Protein AF-A0A819M3C3-F1 (afdb_monomer)

Solvent-accessible surface area (backbone atoms only — not comparable to full-atom values): 7578 Å² total; per-residue (Å²): 139,58,68,69,57,55,55,62,53,55,76,47,45,42,70,88,73,88,50,85,42,65,74,44,69,70,55,47,49,48,42,66,69,46,49,46,52,48,62,65,51,50,48,53,53,53,50,52,52,52,47,54,51,51,52,53,51,48,56,59,49,47,80,74,40,98,62,74,66,70,65,54,52,54,56,50,50,52,51,50,52,52,47,53,51,50,52,49,53,48,49,56,52,48,54,53,50,51,54,50,51,54,51,51,53,54,52,51,54,52,52,54,50,54,55,52,52,54,54,57,62,68,76,67,80,80,89,84,87,132

Structure (mmCIF, N/CA/C/O backbone):
data_AF-A0A819M3C3-F1
#
_entry.id   AF-A0A819M3C3-F1
#
loop_
_atom_site.group_PDB
_atom_site.id
_atom_site.type_symbol
_atom_site.label_atom_id
_atom_site.label_alt_id
_atom_site.label_comp_id
_atom_site.label_asym_id
_atom_site.label_entity_id
_atom_site.label_seq_id
_atom_site.pdbx_PDB_ins_code
_atom_site.Cartn_x
_atom_site.Cartn_y
_atom_site.Cartn_z
_atom_site.occupancy
_atom_site.B_iso_or_equiv
_atom_site.auth_seq_id
_atom_site.auth_comp_id
_atom_site.auth_asym_id
_atom_site.auth_atom_id
_atom_site.pdbx_PDB_model_num
ATOM 1 N N . MET A 1 1 ? -9.652 -10.374 -1.043 1.00 51.12 1 MET A N 1
ATOM 2 C CA . MET A 1 1 ? -8.576 -10.106 -2.025 1.00 51.12 1 MET A CA 1
ATOM 3 C C . MET A 1 1 ? -7.565 -11.250 -1.948 1.00 51.12 1 MET A C 1
ATOM 5 O O . MET A 1 1 ? -6.458 -11.072 -1.479 1.00 51.12 1 MET A O 1
ATOM 9 N N . SER A 1 2 ? -8.004 -12.502 -2.028 1.00 58.38 2 SER A N 1
ATOM 10 C CA . SER A 1 2 ? -8.351 -13.308 -3.213 1.00 58.38 2 SER A CA 1
ATOM 11 C C . SER A 1 2 ? -7.134 -13.759 -4.021 1.00 58.38 2 SER A C 1
ATOM 13 O O . 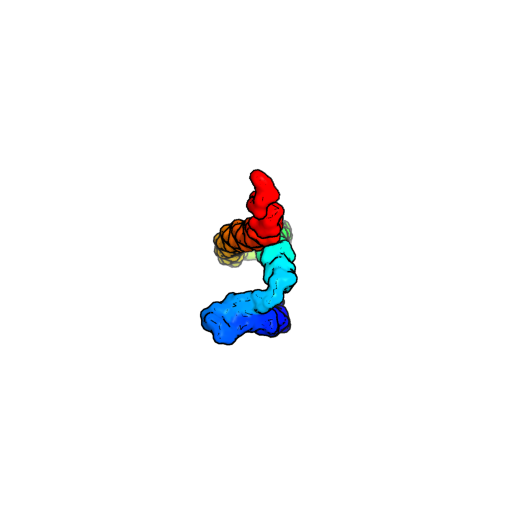SER A 1 2 ? -6.581 -13.005 -4.814 1.00 58.38 2 SER A O 1
ATOM 15 N N . ILE A 1 3 ? -6.815 -15.044 -3.841 1.00 69.69 3 ILE A N 1
ATOM 16 C CA . ILE A 1 3 ? -5.796 -15.867 -4.518 1.00 69.69 3 ILE A CA 1
ATOM 17 C C . ILE A 1 3 ? -5.861 -15.723 -6.049 1.00 69.69 3 ILE A C 1
ATOM 19 O O . ILE A 1 3 ? -4.842 -15.750 -6.726 1.00 69.69 3 ILE A O 1
ATOM 23 N N . ILE A 1 4 ? -7.056 -15.468 -6.584 1.00 74.06 4 ILE A N 1
ATOM 24 C CA . ILE A 1 4 ? -7.309 -15.228 -8.010 1.00 74.06 4 ILE A CA 1
ATOM 25 C C . ILE A 1 4 ? -6.478 -14.051 -8.544 1.00 74.06 4 ILE A C 1
ATOM 27 O O . ILE A 1 4 ? -5.942 -14.123 -9.645 1.00 74.06 4 ILE A O 1
ATOM 31 N N . HIS A 1 5 ? -6.316 -12.984 -7.754 1.00 67.94 5 HIS A N 1
ATOM 32 C CA . HIS A 1 5 ? -5.471 -11.857 -8.144 1.00 67.94 5 HIS A CA 1
ATOM 33 C C . HIS A 1 5 ? -3.992 -12.253 -8.155 1.00 67.94 5 HIS A C 1
ATOM 35 O O . HIS A 1 5 ? -3.283 -11.919 -9.096 1.00 67.94 5 HIS A O 1
ATOM 41 N N . ALA A 1 6 ? -3.542 -13.032 -7.168 1.00 69.69 6 ALA A N 1
ATOM 42 C CA . ALA A 1 6 ? -2.160 -13.502 -7.106 1.00 69.69 6 ALA A CA 1
ATOM 43 C C . ALA A 1 6 ? -1.795 -14.395 -8.305 1.00 69.69 6 ALA A C 1
ATOM 45 O O . ALA A 1 6 ? -0.729 -14.221 -8.889 1.00 69.69 6 ALA A O 1
ATOM 46 N N . ILE A 1 7 ? -2.702 -15.287 -8.720 1.00 76.50 7 ILE A N 1
ATOM 47 C CA . ILE A 1 7 ? -2.514 -16.150 -9.897 1.00 76.50 7 ILE A CA 1
ATOM 48 C C . ILE A 1 7 ? -2.403 -15.309 -11.171 1.00 76.50 7 ILE A C 1
ATOM 50 O O . ILE A 1 7 ? -1.481 -15.508 -11.958 1.00 76.50 7 ILE A O 1
ATOM 54 N N . PHE A 1 8 ? -3.303 -14.338 -11.354 1.00 75.38 8 PHE A N 1
ATOM 55 C CA . PHE A 1 8 ? -3.291 -13.471 -12.533 1.00 75.38 8 PHE A CA 1
ATOM 56 C C . PHE A 1 8 ? -1.999 -12.653 -12.622 1.00 75.38 8 PHE A C 1
ATOM 58 O O . PHE A 1 8 ? -1.412 -12.544 -13.691 1.00 75.38 8 PHE A O 1
ATOM 65 N N . PHE A 1 9 ? -1.517 -12.133 -11.489 1.00 71.06 9 PHE A N 1
ATOM 66 C CA . PHE A 1 9 ? -0.236 -11.434 -11.421 1.00 71.06 9 PHE A CA 1
ATOM 67 C C . PHE A 1 9 ? 0.941 -12.358 -11.738 1.00 71.06 9 PHE A C 1
ATOM 69 O O . PHE A 1 9 ? 1.824 -11.960 -12.491 1.00 71.06 9 PHE A O 1
ATOM 76 N N . SER A 1 10 ? 0.930 -13.594 -11.232 1.00 71.75 10 SER A N 1
ATOM 77 C CA . SER A 1 10 ? 2.016 -14.563 -11.420 1.00 71.75 10 SER A CA 1
ATOM 78 C C . SER A 1 10 ? 2.274 -14.939 -12.883 1.00 71.75 10 SER A C 1
ATOM 80 O O . SER A 1 10 ? 3.396 -15.304 -13.209 1.00 71.75 10 SER A O 1
ATOM 82 N N . ILE A 1 11 ? 1.276 -14.830 -13.766 1.00 75.88 11 ILE A N 1
ATOM 83 C CA . ILE A 1 11 ? 1.428 -15.091 -15.210 1.00 75.88 11 ILE A CA 1
ATOM 84 C C . ILE A 1 11 ? 2.303 -14.020 -15.891 1.00 75.88 11 ILE A C 1
ATOM 86 O O . ILE A 1 11 ? 2.941 -14.288 -16.905 1.00 75.88 11 ILE A O 1
ATOM 90 N N . TYR A 1 12 ? 2.358 -12.807 -15.330 1.00 69.31 12 TYR A N 1
ATOM 91 C CA . TYR A 1 12 ? 3.093 -11.665 -15.886 1.00 69.31 12 TYR A CA 1
ATOM 92 C C . TYR A 1 12 ? 4.461 -11.422 -15.230 1.00 69.31 12 TYR A C 1
ATOM 94 O O . TYR A 1 12 ? 5.080 -10.387 -15.499 1.00 69.31 12 TYR A O 1
ATOM 102 N N . TYR A 1 13 ? 4.936 -12.341 -14.387 1.00 69.56 13 TYR A N 1
ATOM 103 C CA . TYR A 1 13 ? 6.279 -12.314 -13.804 1.00 69.56 13 TYR A CA 1
ATOM 104 C C . TYR A 1 13 ? 7.139 -13.410 -14.436 1.00 69.56 13 TYR A C 1
ATOM 106 O O . TYR A 1 13 ? 6.764 -14.580 -14.404 1.00 69.56 13 TYR A O 1
ATOM 114 N N . ASP A 1 14 ? 8.294 -13.042 -14.995 1.00 64.88 14 ASP A N 1
ATOM 115 C CA . ASP A 1 14 ? 9.271 -14.030 -15.461 1.00 64.88 14 ASP A CA 1
ATOM 116 C C . ASP A 1 14 ? 10.213 -14.408 -14.312 1.00 64.88 14 ASP A C 1
ATOM 118 O O . ASP A 1 14 ? 10.739 -13.550 -13.601 1.00 64.88 14 ASP A O 1
ATOM 122 N N . THR A 1 15 ? 10.404 -15.711 -14.120 1.00 63.75 15 THR A N 1
ATOM 123 C CA . THR A 1 15 ? 11.305 -16.300 -13.117 1.00 63.75 15 THR A CA 1
ATOM 124 C C . THR A 1 15 ? 12.598 -16.836 -13.733 1.00 63.75 15 THR A C 1
ATOM 126 O O . THR A 1 15 ? 13.487 -17.255 -12.994 1.00 63.75 15 THR A O 1
ATOM 129 N N . ARG A 1 16 ? 12.757 -16.805 -15.068 1.00 62.34 16 ARG A N 1
ATOM 130 C CA . ARG A 1 16 ? 13.917 -17.403 -15.758 1.00 62.34 16 ARG A CA 1
ATOM 131 C C . ARG A 1 16 ? 15.264 -16.757 -15.449 1.00 62.34 16 ARG A C 1
ATOM 133 O O . ARG A 1 16 ? 16.280 -17.422 -15.612 1.00 62.34 16 ARG A O 1
ATOM 140 N N . SER A 1 17 ? 15.306 -15.491 -15.042 1.00 57.88 17 SER A N 1
ATOM 1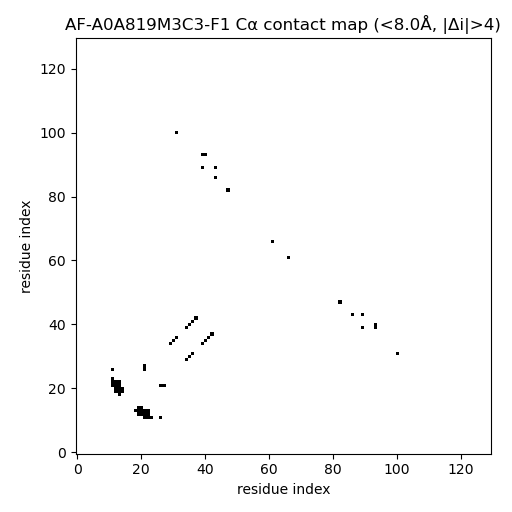41 C CA . SER A 1 17 ? 16.558 -14.722 -14.954 1.00 57.88 17 SER A CA 1
ATOM 142 C C . SER A 1 17 ? 17.104 -14.536 -13.533 1.00 57.88 17 SER A C 1
ATOM 144 O O . SER A 1 17 ? 17.953 -13.674 -13.330 1.00 57.88 17 SER A O 1
ATOM 146 N N . ASN A 1 18 ? 16.632 -15.298 -12.533 1.00 59.22 18 ASN A N 1
ATOM 147 C CA . ASN A 1 18 ? 16.898 -15.062 -11.096 1.00 59.22 18 ASN A CA 1
ATOM 148 C C . ASN A 1 18 ? 16.483 -13.663 -10.588 1.00 59.22 18 ASN A C 1
ATOM 150 O O . ASN A 1 18 ? 16.658 -13.351 -9.411 1.00 59.22 18 ASN A O 1
ATOM 154 N N . VAL A 1 19 ? 15.892 -12.829 -11.447 1.00 60.34 19 VAL A N 1
ATOM 155 C CA . VAL A 1 19 ? 15.358 -11.513 -11.117 1.00 60.34 19 VAL A CA 1
ATOM 156 C C . VAL A 1 19 ? 13.890 -11.517 -11.513 1.00 60.34 19 VAL A C 1
ATOM 158 O O . VAL A 1 19 ? 13.551 -11.680 -12.681 1.00 60.34 19 VAL A O 1
ATOM 161 N N . CYS A 1 20 ? 13.007 -11.352 -10.530 1.00 63.75 20 CYS A N 1
ATOM 162 C CA . CYS A 1 20 ? 11.569 -11.315 -10.764 1.00 63.75 20 CYS A CA 1
ATOM 163 C C . CYS A 1 20 ? 11.211 -9.968 -11.407 1.00 63.75 20 CYS A C 1
ATOM 165 O O . CYS A 1 20 ? 11.072 -8.956 -10.714 1.00 63.75 20 CYS A O 1
ATOM 167 N N . THR A 1 21 ? 11.128 -9.936 -12.738 1.00 67.12 21 THR A N 1
ATOM 168 C CA . THR A 1 21 ? 10.799 -8.725 -13.500 1.00 67.12 21 THR A CA 1
ATOM 169 C C . THR A 1 21 ? 9.487 -8.899 -14.257 1.00 67.12 21 THR A C 1
ATOM 171 O O . THR A 1 21 ? 9.114 -9.991 -14.690 1.00 67.12 21 THR A O 1
ATOM 174 N N . ILE A 1 22 ? 8.735 -7.802 -14.360 1.00 70.81 22 ILE A N 1
ATOM 175 C CA . ILE A 1 22 ? 7.472 -7.782 -15.095 1.00 70.81 22 ILE A CA 1
ATOM 176 C C . ILE A 1 22 ? 7.797 -7.812 -16.588 1.00 70.81 22 ILE A C 1
ATOM 178 O O . ILE A 1 22 ? 8.431 -6.895 -17.107 1.00 70.81 22 ILE A O 1
ATOM 182 N N . ILE A 1 23 ? 7.311 -8.843 -17.275 1.00 72.75 23 ILE A N 1
ATOM 183 C CA . ILE A 1 23 ? 7.632 -9.125 -18.686 1.00 72.75 23 ILE A CA 1
ATOM 184 C C . ILE A 1 23 ? 7.053 -8.055 -19.616 1.00 72.75 23 ILE A C 1
ATOM 186 O O . ILE A 1 23 ? 7.605 -7.748 -20.670 1.00 72.75 23 ILE A O 1
ATOM 190 N N . ASN A 1 24 ? 5.904 -7.487 -19.237 1.00 72.12 24 ASN A N 1
ATOM 191 C CA . ASN A 1 24 ? 5.130 -6.613 -20.105 1.00 72.12 24 ASN A CA 1
ATOM 192 C C . ASN A 1 24 ? 5.149 -5.157 -19.595 1.00 72.12 24 ASN A C 1
ATOM 194 O O . ASN A 1 24 ? 4.541 -4.863 -18.560 1.00 72.12 24 ASN A O 1
ATOM 198 N N . PRO A 1 25 ? 5.781 -4.207 -20.312 1.00 72.75 25 PRO A N 1
ATOM 199 C CA . PRO A 1 25 ? 5.951 -2.833 -19.829 1.00 72.75 25 PRO A CA 1
ATOM 200 C C . PRO A 1 25 ? 4.619 -2.082 -19.678 1.00 72.75 25 PRO A C 1
ATOM 202 O O . PRO A 1 25 ? 4.481 -1.222 -18.807 1.00 72.75 25 PRO A O 1
ATOM 205 N N . LYS A 1 26 ? 3.594 -2.438 -20.468 1.00 73.44 26 LYS A N 1
ATOM 206 C CA . LYS A 1 26 ? 2.234 -1.889 -20.320 1.00 73.44 26 LYS A CA 1
ATOM 207 C C . LYS A 1 26 ? 1.598 -2.310 -18.994 1.00 73.44 26 LYS A C 1
ATOM 209 O O . LYS A 1 26 ? 0.964 -1.495 -18.326 1.00 73.44 26 LYS A O 1
ATOM 214 N N . PHE A 1 27 ? 1.810 -3.565 -18.602 1.00 74.38 27 PHE A N 1
ATOM 215 C CA . PHE A 1 27 ? 1.321 -4.102 -17.337 1.00 74.38 27 PHE A CA 1
ATOM 216 C C . PHE A 1 27 ? 2.084 -3.511 -16.149 1.00 74.38 27 PHE A C 1
ATOM 218 O O . PHE A 1 27 ? 1.462 -3.111 -15.170 1.00 74.38 27 PHE A O 1
ATOM 225 N N . ALA A 1 28 ? 3.405 -3.341 -16.272 1.00 72.94 28 ALA A N 1
ATOM 226 C CA . ALA A 1 28 ? 4.213 -2.651 -15.267 1.00 72.94 28 ALA A CA 1
ATOM 227 C C . ALA A 1 28 ? 3.722 -1.212 -15.028 1.00 72.94 28 ALA A C 1
ATOM 229 O O . ALA A 1 28 ? 3.586 -0.783 -13.883 1.00 72.94 28 ALA A O 1
ATOM 230 N N . LYS A 1 29 ? 3.379 -0.482 -16.101 1.00 74.25 29 LYS A N 1
ATOM 231 C CA . LYS A 1 29 ? 2.805 0.865 -15.992 1.00 74.25 29 LYS A CA 1
ATOM 232 C C . LYS A 1 29 ? 1.435 0.841 -15.312 1.00 74.25 29 LYS A C 1
ATOM 234 O O . LYS A 1 29 ? 1.222 1.592 -14.370 1.00 74.25 29 LYS A O 1
ATOM 239 N N . TYR A 1 30 ? 0.522 -0.035 -15.728 1.00 77.75 30 TYR A N 1
ATOM 240 C CA . TYR A 1 30 ? -0.791 -0.165 -15.084 1.00 77.75 30 TYR A CA 1
ATOM 241 C C . TYR A 1 30 ? -0.678 -0.502 -13.588 1.00 77.75 30 TYR A C 1
ATOM 243 O O . TYR A 1 30 ? -1.344 0.111 -12.751 1.00 77.75 30 TYR A O 1
ATOM 251 N N . TYR A 1 31 ? 0.212 -1.431 -13.241 1.00 76.06 31 TYR A N 1
ATOM 252 C CA . TYR A 1 31 ? 0.433 -1.850 -11.865 1.00 76.06 31 TYR A CA 1
ATOM 253 C C . TYR A 1 31 ? 0.932 -0.699 -10.985 1.00 76.06 31 TYR A C 1
ATOM 255 O O . TYR A 1 31 ? 0.334 -0.399 -9.951 1.00 76.06 31 TYR A O 1
ATOM 263 N N . SER A 1 32 ? 1.983 -0.005 -11.423 1.00 73.94 32 SER A N 1
ATOM 264 C CA . SER A 1 32 ? 2.581 1.078 -10.643 1.00 73.94 32 SER A CA 1
ATOM 265 C C . SER A 1 32 ? 1.697 2.327 -10.567 1.00 73.94 32 SER A C 1
ATOM 267 O O . SER A 1 32 ? 1.687 2.990 -9.535 1.00 73.94 32 SER A O 1
ATOM 269 N N . TYR A 1 33 ? 0.941 2.646 -11.625 1.00 70.62 33 TYR A N 1
ATOM 270 C CA . TYR A 1 33 ? 0.156 3.887 -11.705 1.00 70.62 33 TYR A CA 1
ATOM 271 C C . TYR A 1 33 ? -1.281 3.763 -11.198 1.00 70.62 33 TYR A C 1
ATOM 273 O O . TYR A 1 33 ? -1.850 4.761 -10.768 1.00 70.62 33 TYR A O 1
ATOM 281 N N . VAL A 1 34 ? -1.894 2.582 -11.282 1.00 73.12 34 VAL A N 1
ATOM 282 C CA . VAL A 1 34 ? -3.315 2.402 -10.944 1.00 73.12 34 VAL A CA 1
ATOM 283 C C . VAL A 1 34 ? -3.453 1.467 -9.759 1.00 73.12 34 VAL A C 1
ATOM 285 O O . VAL A 1 34 ? -4.032 1.838 -8.743 1.00 73.12 34 VAL A O 1
ATOM 288 N N . TYR A 1 35 ? -2.883 0.268 -9.855 1.00 75.00 35 TYR A N 1
ATOM 289 C CA . TYR A 1 35 ? -3.106 -0.760 -8.846 1.00 75.00 35 TYR A CA 1
ATOM 290 C C . TYR A 1 35 ? -2.514 -0.377 -7.484 1.00 75.00 35 TYR A C 1
ATOM 292 O O . TYR A 1 35 ? -3.226 -0.392 -6.480 1.00 75.00 35 TYR A O 1
ATOM 300 N N . ILE A 1 36 ? -1.240 0.025 -7.446 1.00 72.62 36 ILE A N 1
ATOM 301 C CA . ILE A 1 36 ? -0.574 0.427 -6.202 1.00 72.62 36 ILE A CA 1
ATOM 302 C C . ILE A 1 36 ? -1.307 1.592 -5.511 1.00 72.62 36 ILE A C 1
ATOM 304 O O . ILE A 1 36 ? -1.725 1.410 -4.369 1.00 72.62 36 ILE A O 1
ATOM 308 N N . PRO A 1 37 ? -1.525 2.766 -6.132 1.00 74.06 37 PRO A N 1
ATOM 309 C CA . PRO A 1 37 ? -2.124 3.896 -5.420 1.00 74.06 37 PRO A CA 1
ATOM 310 C C . PRO A 1 37 ? -3.593 3.669 -5.043 1.00 74.06 37 PRO A C 1
ATOM 312 O O . PRO A 1 37 ? -4.020 4.115 -3.981 1.00 74.06 37 PRO A O 1
ATOM 315 N N . VAL A 1 38 ? -4.370 2.945 -5.852 1.00 76.50 38 VAL A N 1
ATOM 316 C CA . VAL A 1 38 ? -5.788 2.693 -5.552 1.00 76.50 38 VAL A CA 1
ATOM 317 C C . VAL A 1 38 ? -5.934 1.681 -4.418 1.00 76.50 38 VAL A C 1
ATOM 319 O O . VAL A 1 38 ? -6.639 1.936 -3.443 1.00 76.50 38 VAL A O 1
ATOM 322 N N . VAL A 1 39 ? -5.242 0.545 -4.499 1.00 73.69 39 VAL A N 1
ATOM 323 C CA . VAL A 1 39 ? -5.388 -0.530 -3.506 1.00 73.69 39 VAL A CA 1
ATOM 324 C C . VAL A 1 39 ? -4.679 -0.184 -2.200 1.00 73.69 39 VAL A C 1
ATOM 326 O O . VAL A 1 39 ? -5.167 -0.529 -1.127 1.00 73.69 39 VAL A O 1
ATOM 329 N N . ILE A 1 40 ? -3.547 0.516 -2.267 1.00 72.19 40 ILE A N 1
ATOM 330 C CA . ILE A 1 40 ? -2.743 0.835 -1.082 1.00 72.19 40 ILE A CA 1
ATOM 331 C C . ILE A 1 40 ? -3.107 2.205 -0.508 1.00 72.19 40 ILE A C 1
ATOM 333 O O . ILE A 1 40 ? -2.991 2.393 0.694 1.00 72.19 40 ILE A O 1
ATOM 337 N N . GLY A 1 41 ? -3.576 3.154 -1.320 1.00 71.50 41 GLY A N 1
ATOM 338 C CA . GLY A 1 41 ? -3.947 4.495 -0.860 1.00 71.50 41 GLY A CA 1
ATOM 339 C C . GLY A 1 41 ? -5.417 4.631 -0.463 1.00 71.50 41 GLY A C 1
ATOM 340 O O . GLY A 1 41 ? -5.719 5.074 0.640 1.00 71.50 41 GLY A O 1
ATOM 341 N N . ILE A 1 42 ? -6.356 4.233 -1.326 1.00 77.94 42 ILE A N 1
ATOM 342 C CA . ILE A 1 42 ? -7.794 4.493 -1.099 1.00 77.94 42 ILE A CA 1
ATOM 343 C C . ILE A 1 42 ? -8.389 3.512 -0.082 1.00 77.94 42 ILE A C 1
ATOM 345 O O . ILE A 1 42 ? -9.201 3.889 0.765 1.00 77.94 42 ILE A O 1
ATOM 349 N N . LEU A 1 43 ? -7.958 2.252 -0.117 1.00 77.44 43 LEU A N 1
ATOM 350 C CA . LEU A 1 43 ? -8.453 1.210 0.779 1.00 77.44 43 LEU A CA 1
ATOM 351 C C . LEU A 1 43 ? -8.259 1.525 2.282 1.00 77.44 43 LEU A C 1
ATOM 353 O O . LEU A 1 43 ? -9.232 1.383 3.030 1.00 77.44 43 LEU A O 1
ATOM 357 N N . PRO A 1 44 ? -7.082 1.978 2.769 1.00 77.56 44 PRO A N 1
ATOM 358 C CA . PRO A 1 44 ? -6.931 2.353 4.177 1.00 77.56 44 PRO A CA 1
ATOM 359 C C . PRO A 1 44 ? -7.743 3.579 4.569 1.00 77.56 44 PRO A C 1
ATOM 361 O O . PRO A 1 44 ? -8.218 3.635 5.700 1.00 77.56 44 PRO A O 1
ATOM 364 N N . ILE A 1 45 ? -7.949 4.535 3.659 1.00 81.12 45 ILE A N 1
ATOM 365 C CA . ILE A 1 45 ? -8.791 5.707 3.928 1.00 81.12 45 ILE A CA 1
ATOM 366 C C . ILE A 1 45 ? -10.225 5.250 4.201 1.00 81.12 45 ILE A C 1
ATOM 368 O O . ILE A 1 45 ? -10.822 5.643 5.201 1.00 81.12 45 ILE A O 1
ATOM 372 N N . ILE A 1 46 ? -10.753 4.338 3.379 1.00 84.44 46 ILE A N 1
ATOM 373 C CA . ILE A 1 46 ? -12.077 3.747 3.608 1.00 84.44 46 ILE A CA 1
ATOM 374 C C . ILE A 1 46 ? -12.112 3.023 4.959 1.00 84.44 46 ILE A C 1
ATOM 376 O O . ILE A 1 46 ? -13.057 3.205 5.725 1.00 84.44 46 ILE A O 1
ATOM 380 N N . LYS A 1 47 ? -11.072 2.249 5.302 1.00 81.19 47 LYS A N 1
ATOM 381 C CA . LYS A 1 47 ? -10.989 1.568 6.605 1.00 81.19 47 LYS A CA 1
ATOM 382 C C . LYS A 1 47 ? -11.000 2.552 7.779 1.00 81.19 47 LYS A C 1
ATOM 384 O O . LYS A 1 47 ? -11.779 2.353 8.709 1.00 81.19 47 LYS A O 1
ATOM 389 N N . MET A 1 48 ? -10.219 3.627 7.709 1.00 83.00 48 MET A N 1
ATOM 390 C CA . MET A 1 48 ? -10.189 4.702 8.710 1.00 83.00 48 MET A CA 1
ATOM 391 C C . MET A 1 48 ? -11.566 5.342 8.891 1.00 83.00 48 MET A C 1
ATOM 393 O O . MET A 1 48 ? -12.036 5.475 10.019 1.00 83.00 48 MET A O 1
ATOM 397 N N . ILE A 1 49 ? -12.246 5.671 7.789 1.00 86.31 49 ILE A N 1
ATOM 398 C CA . ILE A 1 49 ? -13.593 6.254 7.817 1.00 86.31 49 ILE A CA 1
ATOM 399 C C . ILE A 1 49 ? -14.584 5.278 8.455 1.00 86.31 49 ILE A C 1
ATOM 401 O O . ILE A 1 49 ? -15.324 5.662 9.357 1.00 86.31 49 ILE A O 1
ATOM 405 N N . THR A 1 50 ? -14.575 4.003 8.051 1.00 86.19 50 THR A N 1
ATOM 406 C CA . THR A 1 50 ? -15.465 3.000 8.656 1.00 86.19 50 THR A CA 1
ATOM 407 C C . THR A 1 50 ? -15.201 2.829 10.147 1.00 86.19 50 THR A C 1
ATOM 409 O O . THR A 1 50 ? -16.150 2.735 10.919 1.00 86.19 50 THR A O 1
ATOM 412 N N . PHE A 1 51 ? -13.936 2.855 10.573 1.00 83.38 51 PHE A N 1
ATOM 413 C CA . PHE A 1 51 ? -13.585 2.767 11.983 1.00 83.38 51 PHE A CA 1
ATOM 414 C C . PHE A 1 51 ? -14.039 3.999 12.770 1.00 83.38 51 PHE A C 1
ATOM 416 O O . PHE A 1 51 ? -14.605 3.856 13.850 1.00 83.38 51 PHE A O 1
ATOM 423 N N . ALA A 1 52 ? -13.855 5.201 12.222 1.00 81.44 52 ALA A N 1
ATOM 424 C CA . ALA A 1 52 ? -14.338 6.436 12.832 1.00 81.44 52 ALA A CA 1
ATOM 425 C C . ALA A 1 52 ? -15.869 6.427 12.988 1.00 81.44 52 ALA A C 1
ATOM 427 O O . ALA A 1 52 ? -16.385 6.776 14.050 1.00 81.44 52 ALA A O 1
ATOM 428 N N . LEU A 1 53 ? -16.593 5.952 11.968 1.00 84.69 53 LEU A N 1
ATOM 429 C CA . LEU A 1 53 ? -18.047 5.788 12.014 1.00 84.69 53 LEU A CA 1
ATOM 430 C C . LEU A 1 53 ? -18.473 4.750 13.060 1.00 84.69 53 LEU A C 1
ATOM 432 O O . LEU A 1 53 ? -19.364 5.019 13.860 1.00 84.69 53 LEU A O 1
ATOM 436 N N . LEU A 1 54 ? -17.816 3.590 13.103 1.00 83.56 54 LEU A N 1
ATOM 437 C CA . LEU A 1 54 ? -18.057 2.555 14.114 1.00 83.56 54 LEU A CA 1
ATOM 438 C C . LEU A 1 54 ? -17.806 3.076 15.532 1.00 83.56 54 LEU A C 1
ATOM 440 O O . LEU A 1 54 ? -18.613 2.828 16.426 1.00 83.56 54 LEU A O 1
ATOM 444 N N . ALA A 1 55 ? -16.730 3.836 15.739 1.00 80.88 55 ALA A N 1
ATOM 445 C CA . ALA A 1 55 ? -16.430 4.463 17.021 1.00 80.88 55 ALA A CA 1
ATOM 446 C C . ALA A 1 55 ? -17.520 5.469 17.423 1.00 80.88 55 ALA A C 1
ATOM 448 O O . ALA A 1 55 ? -17.960 5.465 18.572 1.00 80.88 55 ALA A O 1
ATOM 449 N N . PHE A 1 56 ? -18.004 6.280 16.479 1.00 81.81 56 PHE A N 1
ATOM 450 C CA . PHE A 1 56 ? -19.086 7.236 16.716 1.00 81.81 56 PHE A CA 1
ATOM 451 C C . PHE A 1 56 ? -20.411 6.546 17.077 1.00 81.81 56 PHE A C 1
ATOM 453 O O . PHE A 1 56 ? -21.062 6.911 18.058 1.00 81.81 56 PHE A O 1
ATOM 460 N N . ILE A 1 57 ? -20.788 5.507 16.326 1.00 82.31 57 ILE A N 1
ATOM 461 C CA . ILE A 1 57 ? -22.001 4.716 16.583 1.00 82.31 57 ILE A CA 1
ATOM 462 C C . ILE A 1 57 ? -21.899 4.002 17.933 1.00 82.31 57 ILE A C 1
ATOM 464 O O . ILE A 1 57 ? -22.860 4.006 18.700 1.00 82.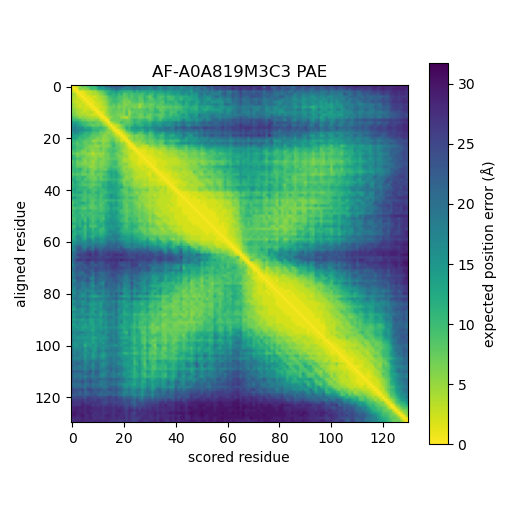31 57 ILE A O 1
ATOM 468 N N . SER A 1 58 ? -20.733 3.435 18.251 1.00 78.56 58 SER A N 1
ATOM 469 C CA . SER A 1 58 ? -20.476 2.759 19.524 1.00 78.56 58 SER A CA 1
ATOM 470 C C . SER A 1 58 ? -20.677 3.705 20.710 1.00 78.56 58 SER A C 1
ATOM 472 O O . SER A 1 58 ? -21.474 3.403 21.593 1.00 78.56 58 SER A O 1
ATOM 474 N N . ILE A 1 59 ? -20.074 4.901 20.682 1.00 74.81 59 ILE A N 1
ATOM 475 C CA . ILE A 1 59 ? -20.248 5.927 21.729 1.00 74.81 59 ILE A CA 1
ATOM 476 C C . ILE A 1 59 ? -21.731 6.256 21.942 1.00 74.81 59 ILE A C 1
ATOM 478 O O . ILE A 1 59 ? -22.210 6.276 23.077 1.00 74.81 59 ILE A O 1
ATOM 482 N N . ARG A 1 60 ? -22.480 6.454 20.850 1.00 79.12 60 ARG A N 1
ATOM 483 C CA . ARG A 1 60 ? -23.913 6.768 20.915 1.00 79.12 60 ARG A CA 1
ATOM 484 C C . ARG A 1 60 ? -24.754 5.591 21.421 1.00 79.12 60 ARG A C 1
ATOM 486 O O . ARG A 1 60 ? -25.721 5.803 22.145 1.00 79.12 60 ARG A O 1
ATOM 493 N N . SER A 1 61 ? -24.383 4.358 21.078 1.00 75.44 61 SER A N 1
ATOM 494 C CA . SER A 1 61 ? -25.068 3.146 21.538 1.00 75.44 61 SER A CA 1
ATOM 495 C C . SER A 1 61 ? -24.831 2.858 23.023 1.00 75.44 61 SER A C 1
ATOM 497 O O . SER A 1 61 ? -25.750 2.381 23.685 1.00 75.44 61 SER A O 1
ATOM 499 N N . ILE A 1 62 ? -23.635 3.129 23.556 1.00 71.56 62 ILE A N 1
ATOM 500 C CA . ILE A 1 62 ? -23.316 2.939 24.985 1.00 71.56 62 ILE A CA 1
ATOM 501 C C . ILE A 1 62 ? -24.082 3.946 25.837 1.00 71.56 62 ILE A C 1
ATOM 503 O O . ILE A 1 62 ? -24.619 3.584 26.875 1.00 71.56 62 ILE A O 1
ATOM 507 N N . ALA A 1 63 ? -24.217 5.191 25.374 1.00 65.69 63 ALA A N 1
ATOM 508 C CA . ALA A 1 63 ? -25.056 6.176 26.055 1.00 65.69 63 ALA A CA 1
ATOM 509 C C . ALA A 1 63 ? -26.519 5.700 26.208 1.00 65.69 63 ALA A C 1
ATOM 511 O O . ALA A 1 63 ? -27.213 6.127 27.123 1.00 65.69 63 ALA A O 1
ATOM 512 N N . SER A 1 64 ? -26.976 4.787 25.339 1.00 70.25 64 SER A N 1
ATOM 513 C CA . SER A 1 64 ? -28.315 4.189 25.384 1.00 70.25 64 SER A CA 1
ATOM 514 C C . SER A 1 64 ? -28.395 2.838 26.115 1.00 70.25 64 SER A C 1
ATOM 516 O O . SER A 1 64 ? -29.498 2.427 26.474 1.00 70.25 64 SER A O 1
ATOM 518 N N . ARG A 1 65 ? -27.287 2.111 26.315 1.00 64.00 65 ARG A N 1
ATOM 519 C CA . ARG A 1 65 ? -27.253 0.822 27.030 1.00 64.00 65 ARG A CA 1
ATOM 520 C C . ARG A 1 65 ? -26.155 0.877 28.090 1.00 64.00 65 ARG A C 1
ATOM 522 O O . ARG A 1 65 ? -24.985 0.946 27.739 1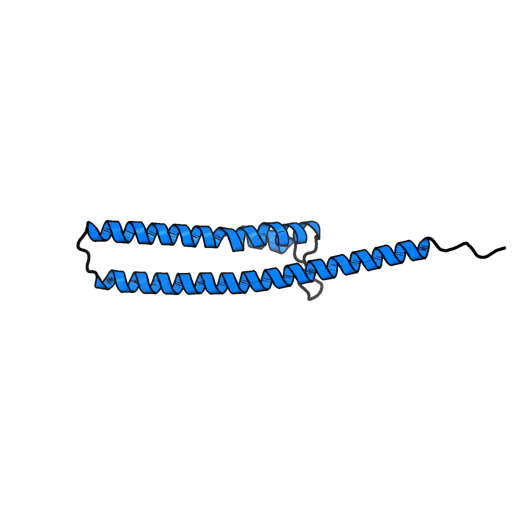.00 64.00 65 ARG A O 1
ATOM 529 N N . ASN A 1 66 ? -26.527 0.762 29.367 1.00 63.41 66 ASN A N 1
ATOM 530 C CA . ASN A 1 66 ? -25.615 0.610 30.512 1.00 63.41 66 ASN A CA 1
ATOM 531 C C . ASN A 1 66 ? -24.819 -0.713 30.436 1.00 63.41 66 ASN A C 1
ATOM 533 O O . ASN A 1 66 ? -25.059 -1.650 31.193 1.00 63.41 66 ASN A O 1
ATOM 537 N N . ILE A 1 67 ? -23.900 -0.831 29.480 1.00 65.44 67 ILE A N 1
ATOM 538 C CA . ILE A 1 67 ? -22.984 -1.966 29.347 1.00 65.44 67 ILE A CA 1
ATOM 539 C C . ILE A 1 67 ? -21.734 -1.648 30.176 1.00 65.44 67 ILE A C 1
ATOM 541 O O . ILE A 1 67 ? -21.259 -0.514 30.166 1.00 65.44 67 ILE A O 1
ATOM 545 N N . HIS A 1 68 ? -21.193 -2.644 30.885 1.00 61.53 68 HIS A N 1
ATOM 546 C CA . HIS A 1 68 ? -19.985 -2.503 31.705 1.00 61.53 68 HIS A CA 1
ATOM 547 C C . HIS A 1 68 ? -18.834 -1.840 30.925 1.00 61.53 68 HIS A C 1
ATOM 549 O O . HIS A 1 68 ? -18.265 -2.423 29.999 1.00 61.53 68 HIS A O 1
ATOM 555 N N . ILE A 1 69 ? -18.482 -0.623 31.349 1.00 65.06 69 ILE A N 1
ATOM 556 C CA . ILE A 1 69 ? -17.533 0.294 30.696 1.00 65.06 69 ILE A CA 1
ATOM 557 C C . ILE A 1 69 ? -16.131 -0.331 30.555 1.00 65.06 69 ILE A C 1
ATOM 559 O O . ILE A 1 69 ? -15.411 -0.052 29.595 1.00 65.06 69 ILE A O 1
ATOM 563 N N . GLU A 1 70 ? -15.758 -1.242 31.459 1.00 65.62 70 GLU A N 1
ATOM 564 C CA . GLU A 1 70 ? -14.407 -1.809 31.515 1.00 65.62 70 GLU A CA 1
ATOM 565 C C . GLU A 1 70 ? -14.053 -2.753 30.356 1.00 65.62 70 GLU A C 1
ATOM 567 O O . GLU A 1 70 ? -12.932 -2.704 29.848 1.00 65.62 70 GLU A O 1
ATOM 572 N N . ARG A 1 71 ? -14.992 -3.587 29.878 1.00 67.56 71 ARG A N 1
ATOM 573 C CA . ARG A 1 71 ? -14.724 -4.474 28.723 1.00 67.56 71 ARG A CA 1
ATOM 574 C C . ARG A 1 71 ? -14.554 -3.680 27.432 1.00 67.56 71 ARG A C 1
ATOM 576 O O . ARG A 1 71 ? -13.715 -4.016 26.602 1.00 67.56 71 ARG A O 1
ATOM 583 N N . LEU A 1 72 ? -15.296 -2.587 27.298 1.00 66.75 72 LEU A N 1
ATOM 584 C CA . LEU A 1 72 ? -15.281 -1.774 26.092 1.00 66.75 72 LEU A CA 1
ATOM 585 C C . LEU A 1 72 ? -13.998 -0.948 25.937 1.00 66.75 72 LEU A C 1
ATOM 587 O O . LEU A 1 72 ? -13.531 -0.733 24.819 1.00 66.75 72 LEU A O 1
ATOM 591 N N . GLY A 1 73 ? -13.411 -0.502 27.052 1.00 71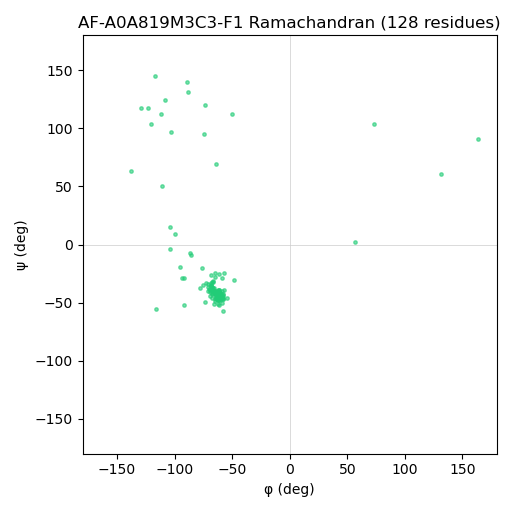.94 73 GLY A N 1
ATOM 592 C CA . GLY A 1 73 ? -12.134 0.213 27.047 1.00 71.94 73 GLY A CA 1
ATOM 593 C C . GLY A 1 73 ? -10.994 -0.643 26.492 1.00 71.94 73 GLY A C 1
ATOM 594 O O . GLY A 1 73 ? -10.210 -0.165 25.672 1.00 71.94 73 GLY A O 1
ATOM 595 N N . ARG A 1 74 ? -10.952 -1.928 26.870 1.00 75.12 74 ARG A N 1
ATOM 596 C CA . ARG A 1 74 ? -9.927 -2.876 26.415 1.00 75.12 74 ARG A CA 1
ATOM 597 C C . ARG A 1 74 ? -10.035 -3.179 24.920 1.00 75.12 74 ARG A C 1
ATOM 599 O O . ARG A 1 74 ? -9.033 -3.087 24.215 1.00 75.12 74 ARG A O 1
ATOM 606 N N . ASP A 1 75 ? -11.239 -3.449 24.420 1.00 75.50 75 ASP A N 1
ATOM 607 C CA . ASP A 1 75 ? -11.456 -3.728 22.992 1.00 75.50 75 ASP A CA 1
ATOM 608 C C . ASP A 1 75 ? -11.194 -2.487 22.130 1.00 75.50 75 ASP A C 1
ATOM 610 O O . ASP A 1 75 ? -10.582 -2.569 21.062 1.00 75.50 75 ASP A O 1
ATOM 614 N N . ARG A 1 76 ? -11.571 -1.298 22.617 1.00 72.94 76 ARG A N 1
ATOM 615 C CA . ARG A 1 76 ? -11.271 -0.032 21.938 1.00 72.94 76 ARG A CA 1
ATOM 616 C C . ARG A 1 76 ? -9.769 0.233 21.872 1.00 72.94 76 ARG A C 1
ATOM 618 O O . ARG A 1 76 ? -9.286 0.674 20.832 1.00 72.94 76 ARG A O 1
ATOM 625 N N . GLN A 1 77 ? -9.038 -0.044 22.949 1.00 81.00 77 GLN A N 1
ATOM 626 C CA . GLN A 1 77 ? -7.590 0.144 23.000 1.00 81.00 77 GLN A CA 1
ATOM 627 C C . GLN A 1 77 ? -6.865 -0.836 22.071 1.00 81.00 77 GLN A C 1
ATOM 629 O O . GLN A 1 77 ? -5.981 -0.417 21.326 1.00 81.00 77 GLN A O 1
ATOM 634 N N . LEU A 1 78 ? -7.292 -2.102 22.039 1.00 80.88 78 LEU A N 1
ATOM 635 C CA . LEU A 1 78 ? -6.746 -3.101 21.123 1.00 80.88 78 LEU A CA 1
ATOM 636 C C . LEU A 1 78 ? -6.997 -2.702 19.664 1.00 80.88 78 LEU A C 1
ATOM 638 O O . LEU A 1 78 ? -6.068 -2.678 18.861 1.00 80.88 78 LEU A O 1
ATOM 642 N N . THR A 1 79 ? -8.225 -2.292 19.331 1.00 79.62 79 THR A N 1
ATOM 643 C CA . THR A 1 79 ? -8.560 -1.905 17.954 1.00 79.62 79 THR A CA 1
ATOM 644 C C . THR A 1 79 ? -7.847 -0.617 17.531 1.00 79.62 79 THR A C 1
ATOM 646 O O . THR A 1 79 ? -7.388 -0.518 16.395 1.00 79.62 79 THR A O 1
ATOM 649 N N . ALA A 1 80 ? -7.684 0.351 18.441 1.00 81.38 80 ALA A N 1
ATOM 650 C CA . ALA A 1 80 ? -6.899 1.559 18.188 1.00 81.38 80 ALA A CA 1
ATOM 651 C C . ALA A 1 80 ? -5.415 1.238 17.959 1.00 81.38 80 ALA A C 1
ATOM 653 O O . ALA A 1 80 ? -4.818 1.760 17.020 1.00 81.38 80 ALA A O 1
ATOM 654 N N . MET A 1 81 ? -4.833 0.340 18.760 1.00 85.44 81 MET A N 1
ATOM 655 C CA . MET A 1 81 ? -3.454 -0.115 18.584 1.00 85.44 81 MET A CA 1
ATOM 656 C C . MET A 1 81 ? -3.269 -0.813 17.232 1.00 85.44 81 MET A C 1
ATOM 658 O O . MET A 1 81 ? -2.343 -0.482 16.493 1.00 85.44 81 MET A O 1
ATOM 662 N N . THR A 1 82 ? -4.166 -1.736 16.871 1.00 82.06 82 THR A N 1
ATOM 663 C CA . THR A 1 82 ? -4.109 -2.432 15.578 1.00 82.06 82 THR A CA 1
ATOM 664 C C . THR A 1 82 ? -4.266 -1.459 14.414 1.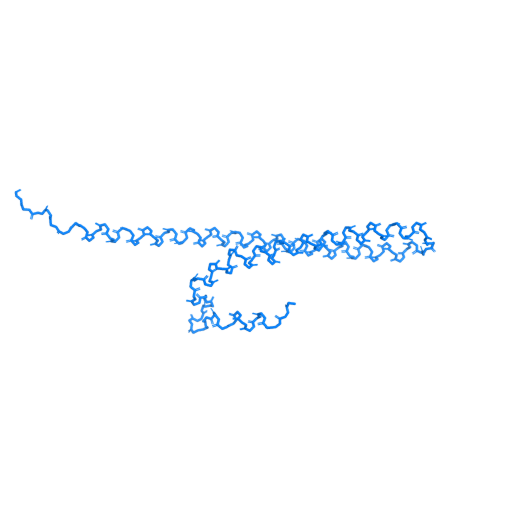00 82.06 82 THR A C 1
ATOM 666 O O . THR A 1 82 ? -3.565 -1.579 13.414 1.00 82.06 82 THR A O 1
ATOM 669 N N . LEU A 1 83 ? -5.143 -0.463 14.534 1.00 78.62 83 LEU A N 1
ATOM 670 C CA . LEU A 1 83 ? -5.360 0.517 13.478 1.00 78.62 83 LEU A CA 1
ATOM 671 C C . LEU A 1 83 ? -4.155 1.442 13.297 1.00 78.62 83 LEU A C 1
ATOM 673 O O . LEU A 1 83 ? -3.723 1.635 12.165 1.00 78.62 83 LEU A O 1
ATOM 677 N N . ILE A 1 84 ? -3.565 1.943 14.385 1.00 82.25 84 ILE A N 1
ATOM 678 C CA . ILE A 1 84 ? -2.320 2.723 14.328 1.00 82.25 84 ILE A CA 1
ATOM 679 C C . ILE A 1 84 ? -1.209 1.889 13.692 1.00 82.25 84 ILE A C 1
ATOM 681 O O . ILE A 1 84 ? -0.517 2.382 12.806 1.00 82.25 84 ILE A O 1
ATOM 685 N N . TYR A 1 85 ? -1.073 0.622 14.087 1.00 85.00 85 TYR A N 1
ATOM 686 C CA . TYR A 1 85 ? -0.083 -0.294 13.525 1.00 85.00 85 TYR A CA 1
ATOM 687 C C . TYR A 1 85 ? -0.268 -0.497 12.013 1.00 85.00 85 TYR A C 1
ATOM 689 O O . TYR A 1 85 ? 0.687 -0.371 11.247 1.00 85.00 85 TYR A O 1
ATOM 697 N N . VAL A 1 86 ? -1.503 -0.735 11.559 1.00 78.56 86 VAL A N 1
ATOM 698 C CA . VAL A 1 86 ? -1.823 -0.887 10.131 1.00 78.56 86 VAL A CA 1
ATOM 699 C C . VAL A 1 86 ? -1.563 0.411 9.367 1.00 78.56 86 VAL A C 1
ATOM 701 O O . VAL A 1 86 ? -0.944 0.368 8.307 1.00 78.56 86 VAL A O 1
ATOM 704 N N . VAL A 1 87 ? -1.973 1.564 9.902 1.00 80.75 87 VAL A N 1
ATOM 705 C CA . VAL A 1 87 ? -1.721 2.877 9.285 1.00 80.75 87 VAL A CA 1
ATOM 706 C C . VAL A 1 87 ? -0.222 3.144 9.166 1.00 80.75 87 VAL A C 1
ATOM 708 O O . VAL A 1 87 ? 0.230 3.573 8.108 1.00 80.75 87 VAL A O 1
ATOM 711 N N . PHE A 1 88 ? 0.560 2.834 10.201 1.00 82.56 88 PHE A N 1
ATOM 712 C CA . PHE A 1 88 ? 2.015 2.983 10.178 1.00 82.56 88 PHE A CA 1
ATOM 713 C C . PHE A 1 88 ? 2.669 2.100 9.115 1.00 82.56 88 PHE A C 1
ATOM 715 O O . PHE A 1 88 ? 3.475 2.588 8.323 1.00 82.56 88 PHE A O 1
ATOM 722 N N . ILE A 1 89 ? 2.298 0.817 9.052 1.00 82.56 89 ILE A N 1
ATOM 723 C CA . ILE A 1 89 ? 2.794 -0.094 8.014 1.00 82.56 89 ILE A CA 1
ATOM 724 C C . ILE A 1 89 ? 2.424 0.426 6.628 1.00 82.56 89 ILE A C 1
ATOM 726 O O . ILE A 1 89 ? 3.279 0.452 5.743 1.00 82.56 89 ILE A O 1
ATOM 730 N N . MET A 1 90 ? 1.181 0.872 6.430 1.00 77.25 90 MET A N 1
ATOM 731 C CA . MET A 1 90 ? 0.750 1.411 5.141 1.00 77.25 90 MET A CA 1
ATOM 732 C C . MET A 1 90 ? 1.502 2.687 4.775 1.00 77.25 90 MET A C 1
ATOM 734 O O . MET A 1 90 ? 1.899 2.825 3.623 1.00 77.25 90 MET A O 1
ATOM 738 N N . PHE A 1 91 ? 1.759 3.580 5.732 1.00 80.75 91 PHE A N 1
ATOM 739 C CA . PHE A 1 91 ? 2.540 4.792 5.505 1.00 80.75 91 PHE A CA 1
ATOM 740 C C . PHE A 1 91 ? 3.967 4.460 5.058 1.00 80.75 91 PHE A C 1
ATOM 742 O O . PHE A 1 91 ? 4.401 4.918 4.002 1.00 80.75 91 PHE A O 1
ATOM 749 N N . PHE A 1 92 ? 4.676 3.601 5.794 1.00 82.44 92 PHE A N 1
ATOM 750 C CA . PHE A 1 92 ? 6.030 3.184 5.416 1.00 82.44 92 PHE A CA 1
ATOM 751 C C . PHE A 1 92 ? 6.060 2.462 4.065 1.00 82.44 92 PHE A C 1
ATOM 753 O O . PHE A 1 92 ? 6.953 2.701 3.250 1.00 82.44 92 PHE A O 1
ATOM 760 N N . TYR A 1 93 ? 5.066 1.617 3.790 1.00 79.62 93 TYR A N 1
ATOM 761 C CA . TYR A 1 93 ? 4.949 0.924 2.511 1.00 79.62 93 TYR A CA 1
ATOM 762 C C . TYR A 1 93 ? 4.669 1.893 1.353 1.00 79.62 93 TYR A C 1
ATOM 764 O O . TYR A 1 93 ? 5.256 1.763 0.278 1.00 79.62 93 TYR A O 1
ATOM 772 N N . TYR A 1 94 ? 3.816 2.894 1.577 1.00 76.19 94 TYR A N 1
ATOM 773 C CA . TYR A 1 94 ? 3.506 3.940 0.608 1.00 76.19 94 TYR A CA 1
ATOM 774 C C . TYR A 1 94 ? 4.733 4.801 0.299 1.00 76.19 94 TYR A C 1
ATOM 776 O O . TYR A 1 94 ? 5.055 4.994 -0.871 1.00 76.19 94 TYR A O 1
ATOM 784 N N . VAL A 1 95 ? 5.466 5.248 1.325 1.00 79.31 95 VAL A N 1
ATOM 785 C CA . VAL A 1 95 ? 6.717 6.008 1.161 1.00 79.31 95 VAL A CA 1
ATOM 786 C C . VAL A 1 95 ? 7.743 5.195 0.373 1.00 79.31 95 VAL A C 1
ATOM 788 O O . VAL A 1 95 ? 8.312 5.697 -0.595 1.00 79.31 95 VAL A O 1
ATOM 791 N N . ARG A 1 96 ? 7.927 3.912 0.709 1.00 76.69 96 ARG A N 1
ATOM 792 C CA . ARG A 1 96 ? 8.825 3.019 -0.036 1.00 76.69 96 ARG A CA 1
ATOM 793 C C . ARG A 1 96 ? 8.426 2.909 -1.510 1.00 76.69 96 ARG A C 1
ATOM 795 O O . ARG A 1 96 ? 9.283 2.993 -2.385 1.00 76.69 96 ARG A O 1
ATOM 802 N N . ASN A 1 97 ? 7.136 2.743 -1.794 1.00 70.69 97 ASN A N 1
ATOM 803 C CA . ASN A 1 97 ? 6.645 2.648 -3.168 1.00 70.69 97 ASN A CA 1
ATOM 804 C C . ASN A 1 97 ? 6.774 3.966 -3.941 1.00 70.69 97 ASN A C 1
ATOM 806 O O . ASN A 1 97 ? 7.094 3.926 -5.125 1.00 70.69 97 ASN A O 1
ATOM 810 N N . GLN A 1 98 ? 6.584 5.117 -3.293 1.00 73.62 98 GLN A N 1
ATOM 811 C CA . GLN A 1 98 ? 6.821 6.428 -3.905 1.00 73.62 98 GLN A CA 1
ATOM 812 C C . GLN A 1 98 ? 8.293 6.611 -4.297 1.00 73.62 98 GLN A C 1
ATOM 814 O O . GLN A 1 98 ? 8.588 7.058 -5.403 1.00 73.62 98 GLN A O 1
ATOM 819 N N . VAL A 1 99 ? 9.229 6.181 -3.447 1.00 76.00 99 VAL A N 1
ATOM 820 C CA . VAL A 1 99 ? 10.665 6.196 -3.777 1.00 76.00 99 VAL A CA 1
ATOM 821 C C . VAL A 1 99 ? 10.966 5.298 -4.983 1.00 76.00 99 VAL A C 1
ATOM 823 O O . VAL A 1 99 ? 11.680 5.713 -5.895 1.00 76.00 99 VAL A O 1
ATOM 826 N N . ILE A 1 100 ? 10.382 4.096 -5.036 1.00 72.25 100 ILE A N 1
ATOM 827 C CA . ILE A 1 100 ? 10.529 3.186 -6.186 1.00 72.25 100 ILE A CA 1
ATOM 828 C C . ILE A 1 100 ? 9.944 3.810 -7.461 1.00 72.25 100 ILE A C 1
ATOM 830 O O . ILE A 1 100 ? 10.555 3.711 -8.522 1.00 72.25 100 ILE A O 1
ATOM 834 N N . TYR A 1 101 ? 8.795 4.482 -7.371 1.00 71.00 101 TYR A N 1
ATOM 835 C CA . TYR A 1 101 ? 8.173 5.161 -8.507 1.00 71.00 101 TYR A CA 1
ATOM 836 C C . TYR A 1 101 ? 9.087 6.246 -9.089 1.00 71.00 101 TYR A C 1
ATOM 838 O O . TYR A 1 101 ? 9.326 6.267 -10.297 1.00 71.00 101 TYR A O 1
ATOM 846 N N . VAL A 1 102 ? 9.653 7.100 -8.229 1.00 77.19 102 VAL A N 1
ATOM 847 C CA . VAL A 1 102 ? 10.611 8.137 -8.642 1.00 77.19 102 VAL A CA 1
ATOM 848 C C . VAL A 1 102 ? 11.850 7.506 -9.278 1.00 77.19 102 VAL A C 1
ATOM 850 O O . VAL A 1 102 ? 12.318 7.978 -10.311 1.00 77.19 102 VAL A O 1
ATOM 853 N N . LEU A 1 103 ? 12.355 6.406 -8.715 1.00 75.25 103 LEU A N 1
ATOM 854 C CA . LEU A 1 103 ? 13.518 5.710 -9.260 1.00 75.25 103 LEU A CA 1
ATOM 855 C C . LEU A 1 103 ? 13.249 5.135 -10.662 1.00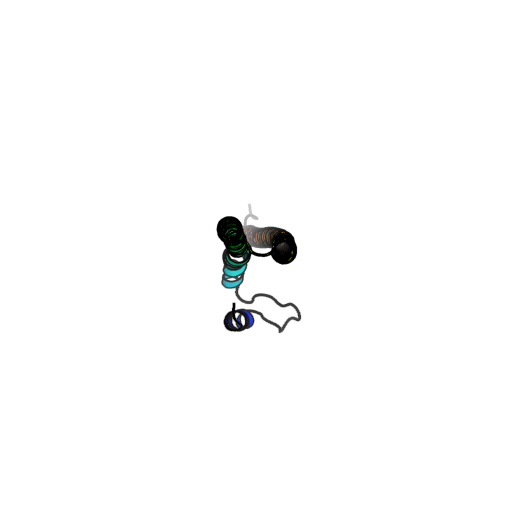 75.25 103 LEU A C 1
ATOM 857 O O . LEU A 1 103 ? 14.095 5.263 -11.548 1.00 75.25 103 LEU A O 1
ATOM 861 N N . ILE A 1 104 ? 12.069 4.544 -10.883 1.00 70.62 104 ILE A N 1
ATOM 862 C CA . ILE A 1 104 ? 11.655 4.018 -12.192 1.00 70.62 104 ILE A CA 1
ATOM 863 C C . ILE A 1 104 ? 11.497 5.152 -13.214 1.00 70.62 104 ILE A C 1
ATOM 865 O O . ILE A 1 104 ? 11.967 5.007 -14.342 1.00 70.62 104 ILE A O 1
ATOM 869 N N . ASP A 1 105 ? 10.892 6.284 -12.840 1.00 73.50 105 ASP A N 1
ATOM 870 C CA . ASP A 1 105 ? 10.752 7.446 -13.733 1.00 73.50 105 ASP A CA 1
ATOM 871 C C . ASP A 1 105 ? 12.120 8.013 -14.148 1.00 73.50 105 ASP A C 1
ATOM 873 O O . ASP A 1 105 ? 12.366 8.267 -15.331 1.00 73.50 105 ASP A O 1
ATOM 877 N N . VAL A 1 106 ? 13.053 8.125 -13.195 1.00 78.00 106 VAL A N 1
ATOM 878 C CA . VAL A 1 106 ? 14.431 8.564 -13.460 1.00 78.00 106 VAL A CA 1
ATOM 879 C C . VAL A 1 106 ? 15.151 7.593 -14.399 1.00 78.00 106 VAL A C 1
ATOM 881 O O . VAL A 1 106 ? 15.795 8.034 -15.354 1.00 78.00 106 VAL A O 1
ATOM 884 N N . HIS A 1 107 ? 15.033 6.281 -14.176 1.00 76.00 107 HIS A N 1
ATOM 885 C CA . HIS A 1 107 ? 15.645 5.282 -15.057 1.00 76.00 107 HIS A CA 1
ATOM 886 C C . HIS A 1 107 ? 15.054 5.318 -16.468 1.00 76.00 107 HIS A C 1
ATOM 888 O O . HIS A 1 107 ? 15.800 5.288 -17.446 1.00 76.00 107 HIS A O 1
ATOM 894 N N . PHE A 1 108 ? 13.731 5.425 -16.587 1.00 75.69 108 PHE A N 1
ATOM 895 C CA . PHE A 1 108 ? 13.054 5.466 -17.879 1.00 75.69 108 PHE A CA 1
ATOM 896 C C . PHE A 1 108 ? 13.458 6.700 -18.699 1.00 75.69 108 PHE A C 1
ATOM 898 O O . PHE A 1 108 ? 13.805 6.573 -19.874 1.00 75.69 108 PHE A O 1
ATOM 905 N N . LYS A 1 109 ? 13.524 7.883 -18.071 1.00 76.00 109 LYS A N 1
ATOM 906 C CA . LYS A 1 109 ? 14.010 9.112 -18.724 1.00 76.00 109 LYS A CA 1
ATOM 907 C C . LYS A 1 109 ? 15.444 8.976 -19.235 1.00 76.00 109 LYS A C 1
ATOM 909 O O . LYS A 1 109 ? 15.736 9.415 -20.346 1.00 76.00 109 LYS A O 1
ATOM 914 N N . ARG A 1 110 ? 16.325 8.319 -18.472 1.00 76.81 110 ARG A N 1
ATOM 915 C CA . ARG A 1 110 ? 17.708 8.050 -18.902 1.00 76.81 110 ARG A CA 1
ATOM 916 C C . ARG A 1 110 ? 17.773 7.142 -20.132 1.00 76.81 110 ARG A C 1
ATOM 918 O O . ARG A 1 110 ? 18.548 7.430 -21.040 1.00 76.81 110 ARG A O 1
ATOM 925 N N . PHE A 1 111 ? 16.947 6.096 -20.201 1.00 74.00 111 PHE A N 1
ATOM 926 C CA . PHE A 1 111 ? 16.874 5.236 -21.391 1.00 74.00 111 PHE A CA 1
ATOM 927 C C . PHE A 1 111 ? 16.373 5.992 -22.625 1.00 74.00 111 PHE A C 1
ATOM 929 O O . PHE A 1 111 ? 16.948 5.854 -23.703 1.00 74.00 111 PHE A O 1
ATOM 936 N N . GLN A 1 112 ? 15.354 6.839 -22.464 1.00 75.81 112 GLN A N 1
ATOM 937 C CA . GLN A 1 112 ? 14.839 7.673 -23.553 1.00 75.81 112 GLN A CA 1
ATOM 938 C C . GLN A 1 112 ? 15.919 8.625 -24.093 1.00 75.81 112 GLN A C 1
ATOM 940 O O . GLN A 1 112 ? 16.065 8.799 -25.301 1.00 75.81 112 GLN A O 1
ATOM 945 N N . GLN A 1 113 ? 16.709 9.215 -23.196 1.00 79.44 113 GLN A N 1
ATOM 946 C CA . GLN A 1 113 ? 17.778 10.139 -23.561 1.00 79.44 113 GLN A CA 1
ATOM 947 C C . GLN A 1 113 ? 18.941 9.428 -24.269 1.00 79.44 113 GLN A C 1
ATOM 949 O O . GLN A 1 113 ? 19.449 9.941 -25.262 1.00 79.44 113 GLN A O 1
ATOM 954 N N . ALA A 1 114 ? 19.310 8.221 -23.829 1.00 74.12 114 ALA A N 1
ATOM 955 C CA . ALA A 1 114 ? 20.297 7.391 -24.521 1.00 74.12 114 ALA A CA 1
ATOM 956 C C . ALA A 1 114 ? 19.844 7.016 -25.947 1.00 74.12 114 ALA A C 1
ATOM 958 O O . ALA A 1 114 ? 20.633 7.112 -26.885 1.00 74.12 114 ALA A O 1
ATOM 959 N N . ALA A 1 115 ? 18.566 6.664 -26.128 1.00 72.31 115 ALA A N 1
ATOM 960 C CA . ALA A 1 115 ? 17.997 6.367 -27.444 1.00 72.31 115 ALA A CA 1
ATOM 961 C C . ALA A 1 115 ? 17.969 7.599 -28.371 1.00 72.31 115 ALA A C 1
ATOM 963 O O . ALA A 1 115 ? 18.317 7.500 -29.546 1.00 72.31 115 ALA A O 1
ATOM 964 N N . ASN A 1 116 ? 17.623 8.777 -27.842 1.00 72.88 116 ASN A N 1
ATOM 965 C CA . ASN A 1 116 ? 17.642 10.024 -28.615 1.00 72.88 116 ASN A CA 1
ATOM 966 C C . ASN A 1 116 ? 19.064 10.431 -29.037 1.00 72.88 116 ASN A C 1
ATOM 968 O O . ASN A 1 116 ? 19.259 10.904 -30.154 1.00 72.88 116 ASN A O 1
ATOM 972 N N . ASN A 1 117 ? 20.064 10.209 -28.179 1.00 76.25 117 ASN A N 1
ATOM 973 C CA . ASN A 1 117 ? 21.463 10.494 -28.505 1.00 76.25 117 ASN A CA 1
ATOM 974 C C . ASN A 1 117 ? 21.997 9.582 -29.623 1.00 76.25 117 ASN A C 1
ATOM 976 O O . ASN A 1 117 ? 22.730 10.055 -30.487 1.00 76.25 117 ASN A O 1
ATOM 980 N N . LEU A 1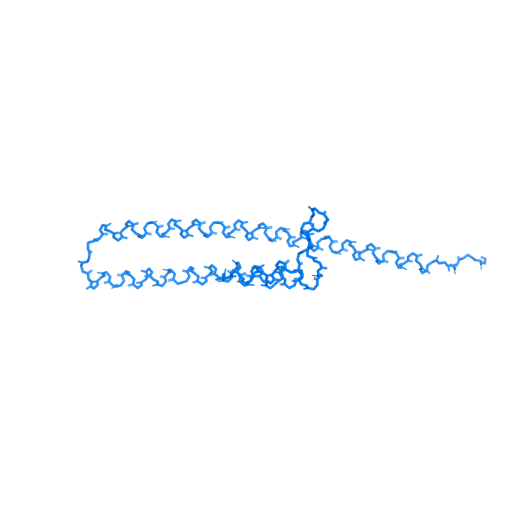 118 ? 21.598 8.305 -29.646 1.00 72.88 118 LEU A N 1
ATOM 981 C CA . LEU A 1 118 ? 21.937 7.367 -30.725 1.00 72.88 118 LEU A CA 1
ATOM 982 C C . LEU A 1 118 ? 21.319 7.779 -32.069 1.00 72.88 118 LEU A C 1
ATOM 984 O O . LEU A 1 118 ? 22.003 7.740 -33.089 1.00 72.88 118 LEU A O 1
ATOM 988 N N . ASN A 1 119 ? 20.064 8.239 -32.069 1.00 66.25 119 ASN A N 1
ATOM 989 C CA . ASN A 1 119 ? 19.413 8.740 -33.283 1.00 66.25 119 ASN A CA 1
ATOM 990 C C . ASN A 1 119 ? 20.089 10.008 -33.823 1.00 66.25 119 ASN A C 1
ATOM 9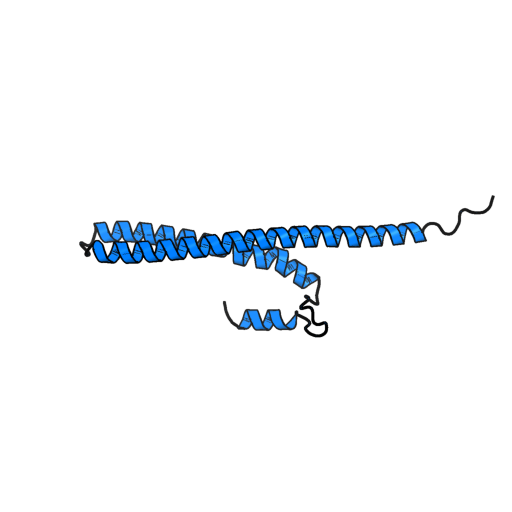92 O O . ASN A 1 119 ? 20.295 10.116 -35.027 1.00 66.25 119 ASN A O 1
ATOM 996 N N . ASN A 1 120 ? 20.503 10.938 -32.958 1.00 60.22 120 ASN A N 1
ATOM 997 C CA . ASN A 1 120 ? 21.216 12.144 -33.395 1.00 60.22 120 ASN A CA 1
ATOM 998 C C . ASN A 1 120 ? 22.604 11.834 -33.980 1.00 60.22 120 ASN A C 1
ATOM 1000 O O . ASN A 1 120 ? 23.048 12.526 -34.890 1.00 60.22 120 ASN A O 1
ATOM 1004 N N . HIS A 1 121 ? 23.272 10.780 -33.504 1.00 57.12 121 HIS A N 1
ATOM 1005 C CA . HIS A 1 121 ? 24.585 10.379 -34.011 1.00 57.12 121 HIS A CA 1
ATOM 1006 C C . HIS A 1 121 ? 24.524 9.662 -35.373 1.00 57.12 121 HIS A C 1
ATOM 1008 O O . HIS A 1 121 ? 25.525 9.625 -36.085 1.00 57.12 121 HIS A O 1
ATOM 1014 N N . GLN A 1 122 ? 23.362 9.114 -35.755 1.00 54.34 122 GLN A N 1
ATOM 1015 C CA . GLN A 1 122 ? 23.120 8.552 -37.092 1.00 54.34 122 GLN A CA 1
ATOM 1016 C C . GLN A 1 122 ? 22.678 9.591 -38.136 1.00 54.34 122 GLN A C 1
ATOM 1018 O O . GLN A 1 122 ? 22.646 9.268 -39.319 1.00 54.34 122 GLN A O 1
ATOM 1023 N N . VAL A 1 123 ? 22.368 10.829 -37.735 1.00 56.41 123 VAL A N 1
ATOM 1024 C CA . VAL A 1 123 ? 22.027 11.931 -38.659 1.00 56.41 123 VAL A CA 1
ATOM 1025 C C . VAL A 1 123 ? 23.282 12.683 -39.146 1.00 56.41 123 VAL A C 1
ATOM 1027 O O . VAL A 1 123 ? 23.202 13.477 -40.077 1.00 56.41 123 VAL A O 1
ATOM 1030 N N . THR A 1 124 ? 24.465 12.385 -38.596 1.00 56.47 124 THR A N 1
ATOM 1031 C CA . THR A 1 124 ? 25.762 12.945 -39.024 1.00 56.47 124 THR A CA 1
ATOM 1032 C C . THR A 1 124 ? 26.723 11.956 -39.717 1.00 56.47 124 THR A C 1
ATOM 1034 O O . THR A 1 124 ? 27.907 11.933 -39.389 1.00 56.47 124 THR A O 1
ATOM 1037 N N . PRO A 1 125 ? 26.312 11.176 -40.735 1.00 49.94 125 PRO A N 1
ATOM 1038 C CA . PRO A 1 125 ? 27.236 10.725 -41.766 1.00 49.94 125 PRO A CA 1
ATOM 1039 C C . PRO A 1 125 ? 27.012 11.566 -43.028 1.00 49.94 125 PRO A C 1
ATOM 1041 O O . PRO A 1 125 ? 26.121 11.280 -43.822 1.00 49.94 125 PRO A O 1
ATOM 1044 N N . GLY A 1 126 ? 27.824 12.609 -43.217 1.00 53.88 126 GLY A N 1
ATOM 1045 C CA . GLY A 1 126 ? 27.937 13.270 -44.522 1.00 53.88 126 GLY A CA 1
ATOM 1046 C C . GLY A 1 126 ? 27.834 14.790 -44.523 1.00 53.88 126 GLY A C 1
ATOM 1047 O O . GLY A 1 126 ? 26.972 15.328 -45.205 1.00 53.88 126 GLY A O 1
ATOM 1048 N N . ILE A 1 127 ? 28.744 15.482 -43.833 1.00 53.41 127 ILE A N 1
ATOM 1049 C CA . ILE A 1 127 ? 29.256 16.780 -44.307 1.00 53.41 127 ILE A CA 1
ATOM 1050 C C . ILE A 1 127 ? 30.775 16.791 -44.067 1.00 53.41 127 ILE A C 1
ATOM 1052 O O . ILE A 1 127 ? 31.299 17.550 -43.263 1.00 53.41 127 ILE A O 1
ATOM 1056 N N . GLU A 1 128 ? 31.484 15.889 -44.741 1.00 51.31 128 GLU A N 1
ATOM 1057 C CA . GLU A 1 128 ? 32.872 16.122 -45.142 1.00 51.31 128 GLU A CA 1
ATOM 1058 C C . GLU A 1 128 ? 32.892 16.014 -46.662 1.00 51.31 128 GLU A C 1
ATOM 1060 O O . GLU A 1 128 ? 32.735 14.922 -47.202 1.00 51.31 128 GLU A O 1
ATOM 1065 N N . MET A 1 129 ? 32.968 17.168 -47.323 1.00 50.81 129 MET A N 1
ATOM 1066 C CA . MET A 1 129 ? 33.654 17.429 -48.595 1.00 50.81 129 MET A CA 1
ATOM 1067 C C . MET A 1 129 ? 33.141 18.758 -49.157 1.00 50.81 129 MET A C 1
ATOM 1069 O O . MET A 1 129 ? 32.148 18.801 -49.884 1.00 50.81 129 MET A O 1
ATOM 1073 N N . ASN A 1 130 ? 33.824 19.843 -48.786 1.00 42.34 130 ASN A N 1
ATOM 1074 C CA . ASN A 1 130 ? 34.234 20.884 -49.728 1.00 42.34 130 ASN A CA 1
ATOM 1075 C C . ASN A 1 130 ? 35.411 21.671 -49.151 1.00 42.34 130 ASN A C 1
ATOM 1077 O O . ASN A 1 130 ? 35.291 22.106 -47.984 1.00 42.34 130 ASN A O 1
#

Organism: NCBI:txid433720

Sequence (130 aa):
MSIIHAIFFSIYYDTRSNVCTIINPKFAKYYSYVYIPVVIGILPIIKMITFALLAFISIRSIASRNIHIERLGRDRQLTAMTLIYVVFIMFFYYVRNQVIYVLIDVHFKRFQQAANNLNNHQVTPGIEMN

Radius of gyration: 25.76 Å; Cα contacts (8 Å, |Δi|>4): 32; chains: 1; bounding box: 62×38×81 Å

Foldseek 3Di:
DDCVVVVVVVVQWDPVPVDTDGNDVVVVCCCLPPVCCCVLPVVLVVVVVVVVVVVVVVVVVCVVPVDDPVVVVVVVVVVVVVSVVSVVVSVVVVVVSVVVVVVVVVVVVVVVVVVVVVVVVVVPDDDPDD

Mean predicted aligned error: 13.84 Å

Secondary structure (DSSP, 8-state):
--HHHHHHHHTTEE-TTSS-EES-HHHHHHIIIIIHIIIIIIHHHHHHHHHHHHHHHHHHHHHHS---HHHHHHHHHHHHHHHHHHHHHHHHHHHHHHHHHHHHHHHHHHHHHHHHHHHHHHS-S-----

pLDDT: mean 72.46, std 8.74, range [42.34, 86.31]